Protein AF-A0A917UPJ9-F1 (afdb_monomer)

Radius of gyration: 17.16 Å; Cα contacts (8 Å, |Δi|>4): 40; chains: 1; bounding box: 44×28×40 Å

Sequence (82 aa):
MWAEARARALTPAQCASLLAKRPYDLRHAAVSTWLSSGVEPQEVAARAGHSVAVLFRVYAKCLNGGAATANARIERALKNGS

InterPro domains:
  IPR011010 DNA breaking-rejoining enzyme, catalytic core [SSF56349] (20-61)
  IPR013762 Integrase-like, catalytic domain superfamily [G3DSA:1.10.443.10] (1-77)

Organism: NCBI:txid1954

Foldseek 3Di:
DQLVVCVVPDDPVCSPDPNCVDVCNVVVVVLLVCLLVPNDLCVSCVVSVHDSVVCCVPPVVSNVVCPVVVVVVVVVVVVVVD

Solvent-accessible surface area (backbone atoms only — not comparable to full-atom values): 4864 Å² total; per-residue (Å²): 110,70,70,56,50,41,63,73,74,40,55,73,70,47,54,75,41,75,64,59,72,46,93,60,44,53,57,52,48,52,54,47,47,43,42,66,73,66,49,56,64,65,59,54,15,57,78,67,71,49,54,55,68,58,43,50,75,75,41,48,76,50,52,66,77,45,62,66,58,49,50,54,51,50,52,52,54,56,62,72,74,106

Structure (mmCIF, N/CA/C/O backbone):
data_AF-A0A917UPJ9-F1
#
_entry.id   AF-A0A917UPJ9-F1
#
loop_
_atom_site.group_PDB
_atom_site.id
_atom_site.type_symbol
_atom_site.label_atom_id
_atom_site.label_alt_id
_atom_site.label_comp_id
_atom_site.label_asym_id
_atom_site.label_entity_id
_atom_site.label_seq_id
_atom_site.pdbx_PDB_ins_code
_atom_site.Cartn_x
_atom_site.Cartn_y
_atom_site.Cartn_z
_atom_site.occupancy
_atom_site.B_iso_or_equiv
_atom_site.auth_seq_id
_atom_site.auth_comp_id
_atom_site.auth_asym_id
_atom_site.auth_atom_id
_atom_site.pdbx_PDB_model_num
ATOM 1 N N . MET A 1 1 ? 10.858 -11.492 -19.218 1.00 80.81 1 MET A N 1
ATOM 2 C CA . MET A 1 1 ? 9.511 -11.235 -18.654 1.00 80.81 1 MET A CA 1
ATOM 3 C C . MET A 1 1 ? 9.429 -9.989 -17.760 1.00 80.81 1 MET A C 1
ATOM 5 O O . MET A 1 1 ? 8.939 -8.983 -18.247 1.00 80.81 1 MET A O 1
ATOM 9 N N . TRP A 1 2 ? 9.892 -9.967 -16.494 1.00 87.31 2 TRP A N 1
ATOM 10 C CA . TRP A 1 2 ? 9.687 -8.775 -15.629 1.00 87.31 2 TRP A CA 1
ATOM 11 C C . TRP A 1 2 ? 10.525 -7.545 -16.019 1.00 87.31 2 TRP A C 1
ATOM 13 O O . TRP A 1 2 ? 10.002 -6.437 -16.084 1.00 87.31 2 TRP A O 1
ATOM 23 N N . ALA A 1 3 ? 11.815 -7.729 -16.318 1.00 85.44 3 ALA A N 1
ATOM 24 C CA . ALA A 1 3 ? 12.687 -6.631 -16.746 1.00 85.44 3 ALA A CA 1
ATOM 25 C C . ALA A 1 3 ? 12.176 -5.945 -18.027 1.00 85.44 3 ALA A C 1
ATOM 27 O O . ALA A 1 3 ? 12.169 -4.722 -18.115 1.00 85.44 3 ALA A O 1
ATOM 28 N N . GLU A 1 4 ? 11.667 -6.725 -18.981 1.00 90.00 4 GLU A N 1
AT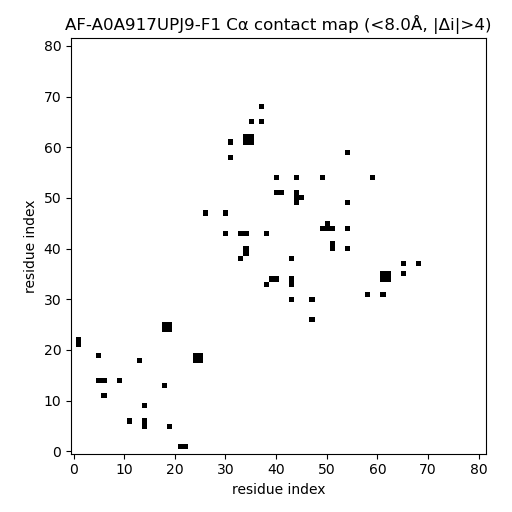OM 29 C CA . GLU A 1 4 ? 11.060 -6.204 -20.211 1.00 90.00 4 GLU A CA 1
ATOM 30 C C . GLU A 1 4 ? 9.753 -5.458 -19.937 1.00 90.00 4 GLU A C 1
ATOM 32 O O . GLU A 1 4 ? 9.517 -4.404 -20.521 1.00 90.00 4 GLU A O 1
ATOM 37 N N . ALA A 1 5 ? 8.915 -5.962 -19.024 1.00 88.19 5 ALA A N 1
ATOM 38 C CA . ALA A 1 5 ? 7.699 -5.264 -18.616 1.00 88.19 5 ALA A CA 1
ATOM 39 C C . ALA A 1 5 ? 8.018 -3.889 -17.999 1.00 88.19 5 ALA A C 1
ATOM 41 O O . ALA A 1 5 ? 7.374 -2.903 -18.351 1.00 88.19 5 ALA A O 1
ATOM 42 N N . ARG A 1 6 ? 9.057 -3.793 -17.152 1.00 90.25 6 ARG A N 1
ATOM 43 C CA . ARG A 1 6 ? 9.535 -2.505 -16.610 1.00 90.25 6 ARG A CA 1
ATOM 44 C C . ARG A 1 6 ? 10.036 -1.575 -17.711 1.00 90.25 6 ARG A C 1
ATOM 46 O O . ARG A 1 6 ? 9.653 -0.412 -17.722 1.00 90.25 6 ARG A O 1
ATOM 53 N N . ALA A 1 7 ? 10.842 -2.088 -18.641 1.00 91.19 7 ALA A N 1
ATOM 54 C CA . ALA A 1 7 ? 11.377 -1.299 -19.750 1.00 91.19 7 ALA A CA 1
ATOM 55 C C . ALA A 1 7 ? 10.279 -0.734 -20.666 1.00 91.19 7 ALA A C 1
ATOM 57 O O . ALA A 1 7 ? 10.460 0.334 -21.240 1.00 91.19 7 ALA A O 1
ATOM 58 N N . ARG A 1 8 ? 9.138 -1.426 -20.785 1.00 93.44 8 ARG A N 1
ATOM 59 C CA . ARG A 1 8 ? 7.981 -0.959 -21.563 1.00 93.44 8 ARG A CA 1
ATOM 60 C C . ARG A 1 8 ? 7.086 0.031 -20.813 1.00 93.44 8 ARG A C 1
ATOM 62 O O . ARG A 1 8 ? 6.474 0.874 -21.455 1.00 93.44 8 ARG A O 1
ATOM 69 N N . ALA A 1 9 ? 6.966 -0.095 -19.491 1.00 90.06 9 ALA A N 1
ATOM 70 C CA . ALA A 1 9 ? 6.003 0.672 -18.693 1.00 90.06 9 ALA A CA 1
ATOM 71 C C . ALA A 1 9 ? 6.588 1.916 -17.999 1.00 90.06 9 ALA A C 1
ATOM 73 O O . ALA A 1 9 ? 5.827 2.785 -17.580 1.00 90.06 9 ALA A O 1
ATOM 74 N N . LEU A 1 10 ? 7.911 1.996 -17.831 1.00 90.25 10 LEU A N 1
ATOM 75 C CA . LEU A 1 10 ? 8.589 3.052 -17.073 1.00 90.25 10 LEU A CA 1
ATOM 76 C C . LEU A 1 10 ? 9.497 3.900 -17.967 1.00 90.25 10 LEU A C 1
ATOM 78 O O . LEU A 1 10 ? 10.059 3.410 -18.945 1.00 90.25 10 LEU A O 1
ATOM 82 N N . THR A 1 11 ? 9.713 5.161 -17.586 1.00 94.50 11 THR A N 1
ATOM 83 C CA . THR A 1 11 ? 10.743 5.995 -18.228 1.00 94.50 11 THR A CA 1
ATOM 84 C C . THR A 1 11 ? 12.148 5.441 -17.946 1.00 94.50 11 THR A C 1
ATOM 86 O O . THR A 1 11 ? 12.339 4.753 -16.939 1.00 94.50 11 THR A O 1
ATOM 89 N N . PRO A 1 12 ? 13.176 5.767 -18.757 1.00 92.69 12 PRO A N 1
ATOM 90 C CA . PRO A 1 12 ? 14.542 5.293 -18.514 1.00 92.69 12 PRO A CA 1
ATOM 91 C C . PRO A 1 12 ? 15.057 5.607 -17.099 1.00 92.69 12 PRO A C 1
ATOM 93 O O . PRO A 1 12 ? 15.637 4.743 -16.443 1.00 92.69 12 PRO A O 1
ATOM 96 N N . ALA A 1 1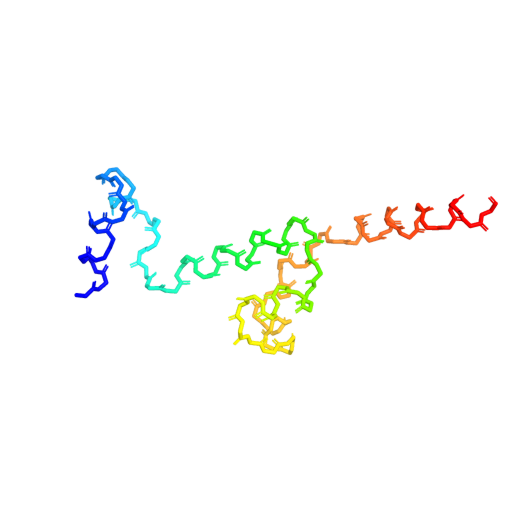3 ? 14.761 6.806 -16.584 1.00 92.88 13 ALA A N 1
ATOM 97 C CA . ALA A 1 13 ? 15.121 7.213 -15.226 1.00 92.88 13 ALA A CA 1
ATOM 98 C C . ALA A 1 13 ? 14.393 6.386 -14.148 1.00 92.88 13 ALA A C 1
ATOM 100 O O . ALA A 1 13 ? 15.004 5.941 -13.177 1.00 92.88 13 ALA A O 1
ATOM 101 N N . GLN A 1 14 ? 13.096 6.118 -14.332 1.00 90.56 14 GLN A N 1
ATOM 102 C CA . GLN A 1 14 ? 12.323 5.256 -13.432 1.00 90.56 14 GLN A CA 1
ATOM 103 C C . GLN A 1 14 ? 12.816 3.804 -13.471 1.00 90.56 14 GLN A C 1
ATOM 105 O O . GLN A 1 14 ? 12.887 3.153 -12.428 1.00 90.56 14 GLN A O 1
ATOM 110 N N . CYS A 1 15 ? 13.205 3.309 -14.645 1.00 88.94 15 CYS A N 1
ATOM 111 C CA . CYS A 1 15 ? 13.738 1.962 -14.832 1.00 88.94 15 CYS A CA 1
ATOM 112 C C . CYS A 1 15 ? 15.105 1.775 -14.151 1.00 88.94 15 CYS A C 1
ATOM 114 O O . CYS A 1 15 ? 15.354 0.727 -13.551 1.00 88.94 15 CYS A O 1
ATOM 116 N N . ALA A 1 16 ? 15.954 2.810 -14.182 1.00 90.75 16 ALA A N 1
ATOM 117 C CA . ALA A 1 16 ? 17.230 2.851 -13.464 1.00 90.75 16 ALA A CA 1
ATOM 118 C C . ALA A 1 16 ? 17.065 2.938 -11.932 1.00 90.75 16 ALA A C 1
ATOM 120 O O . ALA A 1 16 ? 17.973 2.576 -11.185 1.00 90.75 16 ALA A O 1
ATOM 121 N N . SER A 1 17 ? 15.905 3.391 -11.450 1.00 89.62 17 SER A N 1
ATOM 122 C CA . SER A 1 17 ? 15.601 3.481 -10.020 1.00 89.62 17 SER A CA 1
ATOM 123 C C . SER A 1 17 ? 15.185 2.133 -9.401 1.00 89.62 17 SER A C 1
ATOM 125 O O . SER A 1 17 ? 14.999 1.115 -10.077 1.00 89.62 17 SER A O 1
ATOM 127 N N . LEU A 1 18 ? 14.972 2.136 -8.080 1.00 85.44 18 LEU A N 1
ATOM 128 C CA . LEU A 1 18 ? 14.422 0.990 -7.344 1.00 85.44 18 LEU A CA 1
ATOM 129 C C . LEU A 1 18 ? 12.914 0.773 -7.577 1.00 85.44 18 LEU A C 1
ATOM 131 O O . LEU A 1 18 ? 12.371 -0.231 -7.113 1.00 85.44 18 LEU A O 1
ATOM 135 N N . LEU A 1 19 ? 12.235 1.672 -8.297 1.00 84.50 19 LEU A N 1
ATOM 136 C CA . LEU A 1 19 ? 10.804 1.567 -8.576 1.00 84.50 19 LEU A CA 1
ATOM 137 C C . LEU A 1 19 ? 10.483 0.271 -9.325 1.00 84.50 19 LEU A C 1
ATOM 139 O O . LEU A 1 19 ? 11.008 0.025 -10.412 1.00 84.50 19 LEU A O 1
ATOM 143 N N . ALA A 1 20 ? 9.581 -0.538 -8.765 1.00 85.56 20 ALA A N 1
ATOM 144 C CA . ALA A 1 20 ? 9.159 -1.807 -9.354 1.00 85.56 20 ALA A CA 1
ATOM 145 C C . ALA A 1 20 ? 10.319 -2.802 -9.579 1.00 85.56 20 ALA A C 1
ATOM 147 O O . ALA A 1 20 ? 10.247 -3.637 -10.480 1.00 85.56 20 ALA A O 1
ATOM 148 N N . LYS A 1 21 ? 11.415 -2.723 -8.805 1.00 86.62 21 LYS A N 1
ATOM 149 C CA . LYS A 1 21 ? 12.597 -3.585 -8.998 1.00 86.62 21 LYS A CA 1
ATOM 150 C C . LYS A 1 21 ? 12.238 -5.069 -8.981 1.00 86.62 21 LYS A C 1
ATOM 152 O O . LYS A 1 21 ? 12.779 -5.839 -9.776 1.00 86.62 21 LYS A O 1
ATOM 157 N N . ARG A 1 22 ? 11.294 -5.458 -8.130 1.00 88.19 22 ARG A N 1
ATOM 158 C CA . ARG A 1 22 ? 10.721 -6.802 -8.052 1.00 88.19 22 ARG A CA 1
ATOM 159 C C . ARG A 1 22 ? 9.264 -6.784 -8.531 1.00 88.19 22 ARG A C 1
ATOM 161 O O . ARG A 1 22 ? 8.572 -5.791 -8.305 1.00 88.19 22 ARG A O 1
ATOM 168 N N . PRO A 1 23 ? 8.765 -7.894 -9.110 1.00 81.62 23 PRO A N 1
ATOM 169 C CA . PRO A 1 23 ? 7.380 -8.019 -9.582 1.00 81.62 23 PRO A CA 1
ATOM 170 C C . PRO A 1 23 ? 6.314 -7.562 -8.579 1.00 81.62 23 PRO A C 1
ATOM 172 O O . PRO A 1 23 ? 5.303 -6.978 -8.958 1.00 81.62 23 PRO A O 1
ATOM 175 N N . TYR A 1 24 ? 6.554 -7.791 -7.287 1.00 84.19 24 TYR A N 1
ATOM 176 C CA . TYR A 1 24 ? 5.595 -7.510 -6.219 1.00 84.19 24 TYR A CA 1
ATOM 177 C C . TYR A 1 24 ? 5.717 -6.115 -5.591 1.00 84.19 24 TYR A C 1
ATOM 179 O O . TYR A 1 24 ? 4.864 -5.746 -4.784 1.00 84.19 24 TYR A O 1
ATOM 187 N N . ASP A 1 25 ? 6.718 -5.314 -5.965 1.00 84.88 25 ASP A N 1
ATOM 188 C CA . ASP A 1 25 ? 6.953 -4.012 -5.326 1.00 84.88 25 ASP A CA 1
ATOM 189 C C . ASP A 1 25 ? 5.808 -3.027 -5.602 1.00 84.88 25 ASP A C 1
ATOM 191 O O . ASP A 1 25 ? 5.384 -2.310 -4.700 1.00 84.88 25 ASP A O 1
ATOM 195 N N . LEU A 1 26 ? 5.244 -3.031 -6.818 1.00 85.00 26 LEU A N 1
ATOM 196 C CA . LEU A 1 26 ? 4.105 -2.167 -7.163 1.00 85.00 26 LEU A CA 1
ATOM 197 C C . LEU A 1 26 ? 2.847 -2.529 -6.373 1.00 85.00 26 LEU A C 1
ATOM 199 O O . LEU A 1 26 ? 2.113 -1.648 -5.932 1.00 85.00 26 LEU A O 1
ATOM 203 N N . ARG A 1 27 ? 2.619 -3.825 -6.151 1.00 87.75 27 ARG A N 1
ATOM 204 C CA . ARG A 1 27 ? 1.505 -4.306 -5.333 1.00 87.75 27 ARG A CA 1
ATOM 205 C C . ARG A 1 27 ? 1.671 -3.878 -3.878 1.00 87.75 27 ARG A C 1
ATOM 207 O O . ARG A 1 27 ? 0.714 -3.396 -3.282 1.00 87.75 27 ARG A O 1
ATOM 214 N N . HIS A 1 28 ? 2.875 -4.020 -3.324 1.00 88.56 28 HIS A N 1
ATOM 215 C CA . HIS A 1 28 ? 3.173 -3.544 -1.974 1.00 88.56 28 HIS A CA 1
ATOM 216 C C . HIS A 1 28 ? 2.998 -2.030 -1.848 1.00 88.56 28 HIS A C 1
ATOM 218 O O . HIS A 1 28 ? 2.372 -1.579 -0.889 1.00 88.56 28 HIS A O 1
ATOM 224 N N . ALA A 1 29 ? 3.489 -1.264 -2.827 1.00 88.75 29 ALA A N 1
ATOM 225 C CA . ALA A 1 29 ? 3.316 0.182 -2.870 1.00 88.75 29 ALA A CA 1
ATOM 226 C C . ALA A 1 29 ? 1.827 0.551 -2.868 1.00 88.75 29 ALA A C 1
ATOM 228 O O . ALA A 1 29 ? 1.391 1.236 -1.949 1.00 88.75 29 ALA A O 1
ATOM 229 N N . ALA A 1 30 ? 1.033 0.002 -3.794 1.00 91.12 30 ALA A N 1
ATOM 230 C CA . ALA A 1 30 ? -0.400 0.278 -3.894 1.00 91.12 30 ALA A CA 1
ATOM 231 C C . ALA A 1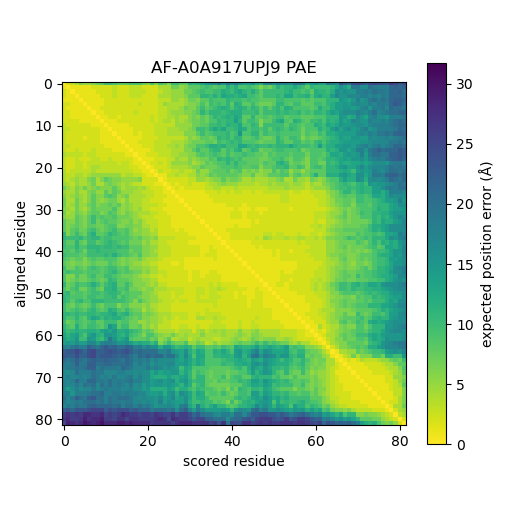 30 ? -1.155 -0.011 -2.585 1.00 91.12 30 ALA A C 1
ATOM 233 O O . ALA A 1 30 ? -1.869 0.858 -2.086 1.00 91.12 30 ALA A O 1
ATOM 234 N N . VAL A 1 31 ? -0.946 -1.190 -1.987 1.00 92.06 31 VAL A N 1
ATOM 235 C CA . VAL A 1 31 ? -1.612 -1.560 -0.727 1.00 92.06 31 VAL A CA 1
ATOM 236 C C . VAL A 1 31 ? -1.202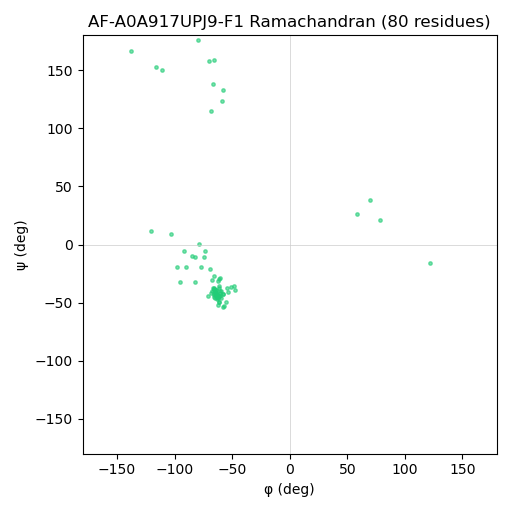 -0.627 0.411 1.00 92.06 31 VAL A C 1
ATOM 238 O O . VAL A 1 31 ? -2.063 -0.137 1.139 1.00 92.06 31 VAL A O 1
ATOM 241 N N . SER A 1 32 ? 0.094 -0.331 0.551 1.00 88.25 32 SER A N 1
ATOM 242 C CA . SER A 1 32 ? 0.569 0.581 1.597 1.00 88.25 32 SER A CA 1
ATOM 243 C C . SER A 1 32 ? 0.036 2.006 1.416 1.00 88.25 32 SER A C 1
ATOM 245 O O . SER A 1 32 ? -0.376 2.624 2.397 1.00 88.25 32 SER A O 1
ATOM 247 N N . THR A 1 33 ? -0.042 2.493 0.173 1.00 88.69 33 THR A N 1
ATOM 248 C CA . THR A 1 33 ? -0.604 3.803 -0.153 1.00 88.69 33 THR A CA 1
ATOM 249 C C . THR A 1 33 ? -2.076 3.865 0.230 1.00 88.69 33 THR A C 1
ATOM 251 O O . THR A 1 33 ? -2.443 4.747 1.000 1.00 88.69 33 THR A O 1
ATOM 254 N N . TRP A 1 34 ? -2.907 2.914 -0.208 1.00 90.69 34 TRP A N 1
ATOM 255 C CA . TRP A 1 34 ? -4.339 2.916 0.116 1.00 90.69 34 TRP A CA 1
ATOM 256 C C . TRP A 1 34 ? -4.603 2.895 1.625 1.00 90.69 34 TRP A C 1
ATOM 258 O O . TRP A 1 34 ? -5.433 3.666 2.106 1.00 90.69 34 TRP A O 1
ATOM 268 N N . LEU A 1 35 ? -3.856 2.080 2.379 1.00 87.94 35 LEU A N 1
ATOM 269 C CA . LEU A 1 35 ? -3.958 2.049 3.841 1.00 87.94 35 LEU A CA 1
ATOM 270 C C . LEU A 1 35 ? -3.561 3.387 4.467 1.00 87.94 35 LEU A C 1
ATOM 272 O O . LEU A 1 35 ? -4.299 3.918 5.294 1.00 87.94 35 LEU A O 1
ATOM 276 N N . SER A 1 36 ? -2.434 3.964 4.042 1.00 84.12 36 SER A N 1
ATOM 277 C CA . SER A 1 36 ? -1.970 5.258 4.560 1.00 84.12 36 SER A CA 1
ATOM 278 C C . SER A 1 36 ? -2.907 6.420 4.203 1.00 84.12 36 SER A C 1
ATOM 280 O O . SER A 1 36 ? -3.009 7.383 4.957 1.00 84.12 36 SER A O 1
ATOM 282 N N . SER A 1 37 ? -3.647 6.311 3.095 1.00 85.00 37 SER A N 1
ATOM 283 C CA . SER A 1 37 ? -4.697 7.255 2.696 1.00 85.00 37 SER A CA 1
ATOM 284 C C . SER A 1 37 ? -6.023 7.050 3.443 1.00 85.00 37 SER A C 1
ATOM 286 O O . SER A 1 37 ? -6.980 7.781 3.192 1.00 85.00 37 SER A O 1
ATOM 288 N N . GLY A 1 38 ? -6.107 6.074 4.354 1.00 83.94 38 GLY A N 1
ATOM 289 C CA . GLY A 1 38 ? -7.293 5.819 5.171 1.00 83.94 38 GLY A CA 1
ATOM 290 C C . GLY A 1 38 ? -8.41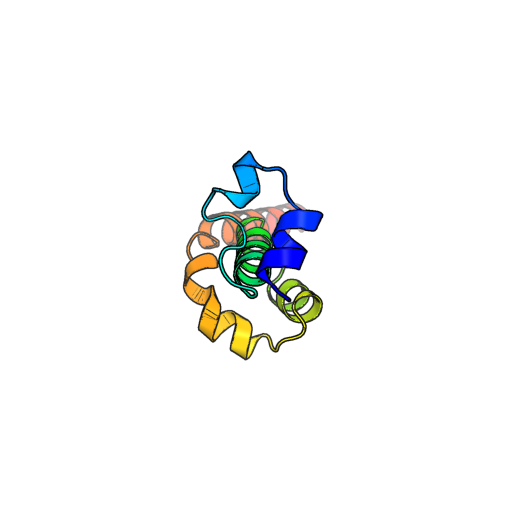4 5.066 4.453 1.00 83.94 38 GLY A C 1
ATOM 291 O O . GLY A 1 38 ? -9.567 5.164 4.881 1.00 83.94 38 GLY A O 1
ATOM 292 N N . VAL A 1 39 ? -8.111 4.343 3.369 1.00 87.88 39 VAL A N 1
ATOM 293 C CA . VAL A 1 39 ? -9.067 3.413 2.749 1.00 87.88 39 VAL A CA 1
ATOM 294 C C . VAL A 1 39 ? -9.329 2.257 3.714 1.00 87.88 39 VAL A C 1
ATOM 296 O O . VAL A 1 39 ? -8.401 1.741 4.338 1.00 87.88 39 VAL A O 1
ATOM 299 N N . GLU A 1 40 ? -10.591 1.841 3.822 1.00 89.56 40 GLU A N 1
ATOM 300 C CA . GLU A 1 40 ? -10.997 0.771 4.733 1.00 89.56 40 GLU A CA 1
ATOM 301 C C . GLU A 1 40 ? -10.240 -0.543 4.443 1.00 89.56 40 GLU A C 1
ATOM 303 O O . GLU A 1 40 ? -10.170 -0.966 3.281 1.00 89.56 40 GLU A O 1
ATOM 308 N N . PRO A 1 41 ? -9.693 -1.226 5.468 1.00 89.69 41 PRO A N 1
ATOM 309 C CA . PRO A 1 41 ? -8.933 -2.469 5.309 1.00 89.69 41 PRO A CA 1
ATOM 310 C C . PRO A 1 41 ? -9.640 -3.543 4.468 1.00 89.69 41 PRO A C 1
ATOM 312 O O . PRO A 1 41 ? -9.000 -4.249 3.689 1.00 89.69 41 PRO A O 1
ATOM 315 N N . GLN A 1 42 ? -10.962 -3.655 4.592 1.00 93.06 42 GLN A N 1
ATOM 316 C CA . GLN A 1 42 ? -11.799 -4.596 3.849 1.00 93.06 42 GLN A CA 1
ATOM 317 C C . GLN A 1 42 ? -11.759 -4.313 2.340 1.00 93.06 42 GLN A C 1
ATOM 319 O O . GLN A 1 42 ? -11.556 -5.231 1.546 1.00 93.06 42 GLN A O 1
ATOM 324 N N . GLU A 1 43 ? -11.877 -3.042 1.954 1.00 94.12 43 GLU A N 1
ATOM 325 C CA . GLU A 1 43 ? -11.827 -2.596 0.558 1.00 94.12 43 GLU A CA 1
ATOM 326 C C . GLU A 1 43 ? -10.419 -2.770 -0.025 1.00 94.12 43 GLU A C 1
ATOM 328 O O . GLU A 1 43 ? -10.249 -3.255 -1.144 1.00 94.12 43 GLU A O 1
ATOM 333 N N . VAL A 1 44 ? -9.382 -2.446 0.754 1.00 93.62 44 VAL A N 1
ATOM 334 C CA . VAL A 1 44 ? -7.983 -2.674 0.358 1.00 93.62 44 VAL A CA 1
ATOM 335 C C . VAL A 1 44 ? -7.717 -4.159 0.109 1.00 93.62 44 VAL A C 1
ATOM 337 O O . VAL A 1 44 ? -7.109 -4.513 -0.902 1.00 93.62 44 VAL A O 1
ATOM 340 N N . ALA A 1 45 ? -8.178 -5.033 1.006 1.00 93.56 45 ALA A N 1
ATOM 341 C CA . ALA A 1 45 ? -8.018 -6.478 0.882 1.00 93.56 45 ALA A CA 1
ATOM 342 C C . ALA A 1 45 ? -8.746 -7.028 -0.358 1.00 93.56 45 ALA A C 1
ATOM 344 O O . ALA A 1 45 ? -8.158 -7.809 -1.112 1.00 93.56 45 ALA A O 1
ATOM 345 N N . ALA A 1 46 ? -9.969 -6.556 -0.623 1.00 95.44 46 ALA A N 1
ATOM 346 C CA . ALA A 1 46 ? -10.735 -6.910 -1.816 1.00 95.44 46 ALA A CA 1
ATOM 347 C C . ALA A 1 46 ? -10.026 -6.473 -3.109 1.00 95.44 46 ALA A C 1
ATOM 349 O O . ALA A 1 46 ? -9.797 -7.304 -3.987 1.00 95.44 46 ALA A O 1
ATOM 350 N N . ARG A 1 47 ? -9.581 -5.210 -3.199 1.00 93.19 47 ARG A N 1
ATOM 351 C CA . ARG A 1 47 ? -8.822 -4.686 -4.356 1.00 93.19 47 ARG A CA 1
ATOM 352 C C . ARG A 1 47 ? -7.502 -5.407 -4.568 1.00 93.19 47 ARG A C 1
ATOM 354 O O . ARG A 1 47 ? -7.062 -5.599 -5.699 1.00 93.19 47 ARG A O 1
ATOM 361 N N . ALA A 1 48 ? -6.853 -5.800 -3.480 1.00 91.50 48 ALA A N 1
ATOM 362 C CA . ALA A 1 48 ? -5.644 -6.589 -3.553 1.00 91.50 48 ALA A CA 1
ATOM 363 C C . ALA A 1 48 ? -5.941 -8.064 -3.872 1.00 91.50 48 ALA A C 1
ATOM 365 O O . ALA A 1 48 ? -5.049 -8.760 -4.339 1.00 91.50 48 ALA A O 1
ATOM 366 N N . GLY A 1 49 ? -7.152 -8.581 -3.681 1.00 93.62 49 GLY A N 1
ATOM 367 C CA . GLY A 1 49 ? -7.454 -9.996 -3.906 1.00 93.62 49 GLY A CA 1
ATOM 368 C C . GLY A 1 49 ? -6.798 -10.911 -2.866 1.00 93.62 49 GLY A C 1
ATOM 369 O O . GLY A 1 49 ? -6.273 -11.969 -3.205 1.00 93.62 49 GLY A O 1
ATOM 370 N N . HIS A 1 50 ? -6.760 -10.486 -1.602 1.00 92.81 50 HIS A N 1
ATOM 371 C CA . HIS A 1 50 ? -6.366 -11.339 -0.478 1.00 92.81 50 HIS A CA 1
ATOM 372 C C . HIS A 1 50 ? -7.286 -11.114 0.724 1.00 92.81 50 HIS A C 1
ATOM 374 O O . HIS A 1 50 ? -8.029 -10.141 0.777 1.00 92.81 50 HIS A O 1
ATOM 380 N N . SER A 1 51 ? -7.241 -12.003 1.717 1.00 94.75 51 SER A N 1
ATOM 381 C CA . SER A 1 51 ? -8.077 -11.853 2.910 1.00 94.75 51 SER A CA 1
ATOM 382 C C . SER A 1 51 ? -7.625 -10.682 3.791 1.00 94.75 51 SER A C 1
ATOM 384 O O . SER A 1 51 ? -6.461 -10.262 3.768 1.00 94.75 51 SER A O 1
ATOM 386 N N . VAL A 1 52 ? -8.543 -10.183 4.623 1.00 91.38 52 VAL A N 1
ATOM 387 C CA . VAL A 1 52 ? -8.246 -9.175 5.656 1.00 91.38 52 VAL A CA 1
ATOM 388 C C . VAL A 1 52 ? -7.246 -9.718 6.688 1.00 91.38 52 VAL A C 1
ATOM 390 O O . VAL A 1 52 ? -6.390 -8.985 7.170 1.00 91.38 52 VAL A O 1
ATOM 393 N N . ALA A 1 53 ? -7.268 -11.026 6.962 1.00 93.12 53 ALA A N 1
ATOM 394 C CA . ALA A 1 53 ? -6.274 -11.668 7.822 1.00 93.12 53 ALA A CA 1
ATOM 395 C C . ALA A 1 53 ? -4.849 -11.562 7.244 1.00 93.12 53 ALA A C 1
ATOM 397 O O . ALA A 1 53 ? -3.907 -11.231 7.966 1.00 93.12 53 ALA A O 1
ATOM 398 N N . VAL A 1 54 ? -4.684 -11.782 5.932 1.00 91.81 54 VAL A N 1
ATOM 399 C CA . VAL A 1 54 ? -3.395 -11.577 5.247 1.00 91.81 54 VAL A CA 1
ATOM 400 C C . VAL A 1 54 ? -2.997 -10.103 5.278 1.00 91.81 54 VAL A C 1
ATOM 402 O O . VAL A 1 54 ? -1.833 -9.797 5.536 1.00 91.81 54 VAL A O 1
ATOM 405 N N . LEU A 1 55 ? -3.955 -9.195 5.070 1.00 90.94 55 LEU A N 1
ATOM 406 C CA . LEU A 1 55 ? -3.707 -7.758 5.147 1.00 90.94 55 LEU A CA 1
ATOM 407 C C . LEU A 1 55 ? -3.133 -7.370 6.518 1.00 90.94 55 LEU A C 1
ATOM 409 O O . LEU A 1 55 ? -2.061 -6.772 6.566 1.00 90.94 55 LEU A O 1
ATOM 413 N N . PHE A 1 56 ? -3.787 -7.743 7.622 1.00 88.44 56 PHE A N 1
ATOM 414 C CA . PHE A 1 56 ? -3.299 -7.409 8.963 1.00 88.44 56 PHE A CA 1
ATOM 415 C C . PHE A 1 56 ? -1.955 -8.069 9.271 1.00 88.44 56 PHE A C 1
ATOM 417 O O . PHE A 1 56 ? -1.068 -7.411 9.809 1.00 88.44 56 PHE A O 1
ATOM 424 N N . ARG A 1 57 ? -1.742 -9.322 8.855 1.00 89.88 57 ARG A N 1
ATOM 425 C CA . ARG A 1 57 ? -0.454 -10.006 9.044 1.00 89.88 57 ARG A CA 1
ATOM 426 C C . ARG A 1 57 ? 0.710 -9.287 8.350 1.00 89.88 57 ARG A C 1
ATOM 428 O O . ARG A 1 57 ? 1.807 -9.247 8.896 1.00 89.88 57 ARG A O 1
ATOM 435 N N . VAL A 1 58 ? 0.494 -8.769 7.141 1.00 87.62 58 VAL A N 1
ATOM 436 C CA . VAL A 1 58 ? 1.568 -8.217 6.292 1.00 87.62 58 VAL A CA 1
ATOM 437 C C . VAL A 1 58 ? 1.715 -6.699 6.447 1.00 87.62 58 VAL A C 1
ATOM 439 O O . VAL A 1 58 ? 2.828 -6.175 6.362 1.00 87.62 58 VAL A O 1
ATOM 442 N N . TYR A 1 59 ? 0.616 -5.986 6.701 1.00 84.31 59 TYR A N 1
ATOM 443 C CA . TYR A 1 59 ? 0.547 -4.524 6.641 1.00 84.31 59 TYR A CA 1
ATOM 444 C C . TYR A 1 59 ? 0.152 -3.849 7.958 1.00 84.31 59 TYR A C 1
ATOM 446 O O . TYR A 1 59 ? -0.071 -2.641 7.950 1.00 84.31 59 TYR A O 1
ATOM 454 N N . ALA A 1 60 ? 0.130 -4.555 9.097 1.00 80.81 60 ALA A N 1
ATOM 455 C CA . ALA A 1 60 ? -0.139 -3.943 10.409 1.00 80.81 60 ALA A CA 1
ATOM 456 C C . ALA A 1 60 ? 0.679 -2.664 10.662 1.00 80.81 60 ALA A C 1
ATOM 458 O O . ALA A 1 60 ? 0.152 -1.666 11.145 1.00 80.81 60 ALA A O 1
ATOM 459 N N . LYS A 1 61 ? 1.950 -2.641 10.244 1.00 75.25 61 LYS A N 1
ATOM 460 C CA . LYS A 1 61 ? 2.817 -1.459 10.372 1.00 75.25 61 LYS A CA 1
ATOM 461 C C . LYS A 1 61 ? 2.308 -0.217 9.628 1.00 75.25 61 LYS A C 1
ATOM 463 O O . LYS A 1 61 ? 2.610 0.889 10.046 1.00 75.25 61 LYS A O 1
ATOM 468 N N . CYS A 1 62 ? 1.561 -0.392 8.537 1.00 73.62 62 CYS A N 1
ATOM 469 C CA . CYS A 1 62 ? 0.982 0.699 7.749 1.00 73.62 62 CYS A CA 1
ATOM 470 C C . CYS A 1 62 ? -0.331 1.221 8.350 1.00 73.62 62 CYS A C 1
ATOM 472 O O . CYS A 1 62 ? -0.827 2.252 7.912 1.00 73.62 62 CYS A O 1
ATOM 474 N N . LEU A 1 63 ? -0.890 0.512 9.334 1.00 68.50 63 LEU A N 1
ATOM 475 C CA . LEU A 1 63 ? -2.060 0.938 10.104 1.00 68.50 63 LEU A CA 1
ATOM 476 C C . LEU A 1 63 ? -1.663 1.733 11.358 1.00 68.50 63 LEU A C 1
ATOM 478 O O . LEU A 1 63 ? -2.471 2.490 11.899 1.00 68.50 63 LEU A O 1
ATOM 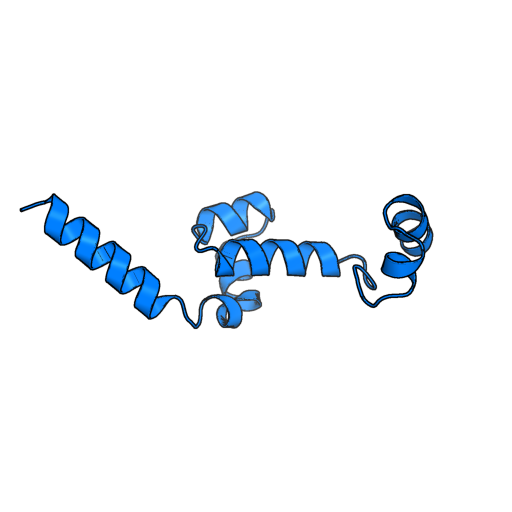482 N N . ASN A 1 64 ? -0.411 1.596 11.808 1.00 63.38 64 ASN A N 1
ATOM 483 C CA . ASN A 1 64 ? 0.134 2.385 12.908 1.00 63.38 64 ASN A CA 1
ATOM 484 C C . ASN A 1 64 ? 0.273 3.850 12.466 1.00 63.38 64 ASN A C 1
ATOM 486 O O . ASN A 1 64 ? 1.024 4.166 11.548 1.00 63.38 64 ASN A O 1
ATOM 490 N N . GLY A 1 65 ? -0.493 4.730 13.113 1.00 60.53 65 GLY A N 1
ATOM 491 C CA . GLY A 1 65 ? -0.705 6.127 12.709 1.00 60.53 65 GLY A CA 1
ATOM 492 C C . GLY A 1 65 ? -2.181 6.465 12.469 1.00 60.53 65 GLY A C 1
ATOM 493 O O . GLY A 1 65 ? -2.561 7.631 12.505 1.00 60.53 65 GLY A O 1
ATOM 494 N N . GLY A 1 66 ? -3.039 5.449 12.319 1.00 61.81 66 GLY A N 1
ATOM 495 C CA . GLY A 1 66 ? -4.477 5.620 12.113 1.00 61.81 66 GLY A CA 1
ATOM 496 C C . GLY A 1 66 ? -5.272 6.032 13.354 1.00 61.81 66 GLY A C 1
ATOM 497 O O . GLY A 1 66 ? -6.424 6.410 13.203 1.00 61.81 66 GLY A O 1
ATOM 498 N N . ALA A 1 67 ? -4.696 5.995 14.563 1.00 66.75 67 ALA A N 1
ATOM 499 C CA . ALA A 1 67 ? -5.429 6.286 15.802 1.00 66.75 67 ALA A CA 1
ATOM 500 C C . ALA A 1 67 ? -5.974 7.723 15.844 1.00 66.75 67 ALA A C 1
ATOM 502 O O . ALA A 1 67 ? -7.144 7.927 16.145 1.00 66.75 67 ALA A O 1
ATOM 503 N N . ALA A 1 68 ? -5.162 8.717 15.469 1.00 68.38 68 ALA A N 1
ATOM 504 C CA . ALA A 1 68 ? -5.605 10.111 15.416 1.00 68.38 68 ALA A CA 1
ATOM 505 C C . ALA A 1 68 ? -6.705 10.319 14.358 1.00 68.38 68 ALA A C 1
ATOM 507 O O . ALA A 1 68 ? -7.721 10.954 14.628 1.00 68.38 68 ALA A O 1
ATOM 508 N N . THR A 1 69 ? -6.545 9.720 13.175 1.00 69.88 69 THR A N 1
ATOM 509 C CA . THR A 1 69 ? -7.542 9.768 12.095 1.00 69.88 69 THR A CA 1
ATOM 510 C C . THR A 1 69 ? -8.836 9.043 12.474 1.00 69.88 69 THR A C 1
ATOM 512 O O . THR A 1 69 ? -9.926 9.524 12.167 1.00 69.88 69 THR A O 1
ATOM 515 N N . ALA A 1 70 ? -8.736 7.904 13.160 1.00 71.31 70 ALA A N 1
ATOM 516 C CA . ALA A 1 70 ? -9.874 7.147 13.669 1.00 71.31 70 ALA A CA 1
ATOM 517 C C . ALA A 1 70 ? -10.629 7.952 14.732 1.00 71.31 70 ALA A C 1
ATOM 519 O O . ALA A 1 70 ? -11.845 8.094 14.628 1.00 71.31 70 ALA A O 1
ATOM 520 N N . ASN A 1 71 ? -9.913 8.564 15.679 1.00 77.69 71 ASN A N 1
ATOM 521 C CA . ASN A 1 71 ? -10.506 9.431 16.695 1.00 77.69 71 ASN A CA 1
ATOM 522 C C . ASN A 1 71 ? -11.211 10.638 16.059 1.00 77.69 71 ASN A C 1
ATOM 524 O O . ASN A 1 71 ? -12.360 10.909 16.393 1.00 77.69 71 ASN A O 1
ATOM 528 N N . ALA A 1 72 ? -10.600 11.292 15.066 1.00 79.06 72 ALA A N 1
ATOM 529 C CA . ALA A 1 72 ? -11.232 12.397 14.341 1.00 79.06 72 ALA A CA 1
ATOM 530 C C . ALA A 1 72 ? -12.516 11.970 13.599 1.00 79.06 72 ALA A C 1
ATOM 532 O O . ALA A 1 72 ? -13.498 12.717 13.557 1.00 79.06 72 ALA A O 1
ATOM 533 N N . ARG A 1 73 ? -12.544 10.757 13.025 1.00 76.38 73 ARG A N 1
ATOM 534 C CA . ARG A 1 73 ? -13.760 10.187 12.413 1.00 76.38 73 ARG A CA 1
ATOM 535 C C . ARG A 1 73 ? -14.847 9.916 13.459 1.00 76.38 73 ARG A C 1
ATOM 537 O O . ARG A 1 73 ? -16.001 10.255 13.204 1.00 76.38 73 ARG A O 1
ATOM 544 N N . ILE A 1 74 ? -14.484 9.359 14.619 1.00 81.38 74 ILE A N 1
ATOM 545 C CA . ILE A 1 74 ? -15.405 9.111 15.742 1.00 81.38 74 ILE A CA 1
ATOM 546 C C . ILE A 1 74 ? -15.995 10.432 16.246 1.00 81.38 74 ILE A C 1
ATOM 548 O O . ILE A 1 74 ? -17.213 10.560 16.338 1.00 81.38 74 ILE A O 1
ATOM 552 N N . GLU A 1 75 ? -15.160 11.442 16.493 1.00 86.44 75 GLU A N 1
ATOM 553 C CA . GLU A 1 75 ? -15.612 12.765 16.936 1.00 86.44 75 GLU A CA 1
ATOM 554 C C . GLU A 1 75 ? -16.586 13.411 15.948 1.00 86.44 75 GLU A C 1
ATOM 556 O O . GLU A 1 75 ? -17.596 13.983 16.358 1.00 86.44 75 GLU A O 1
ATOM 561 N N . ARG A 1 76 ? -16.314 13.314 14.641 1.00 85.81 76 ARG A N 1
ATOM 562 C CA . ARG A 1 76 ? -17.215 13.843 13.610 1.00 85.81 76 ARG A CA 1
ATOM 563 C C . ARG A 1 76 ? -18.560 13.117 13.602 1.00 85.81 76 ARG A C 1
ATOM 565 O O . ARG A 1 76 ? -19.589 13.768 13.458 1.00 85.81 76 ARG A O 1
ATOM 572 N N . ALA A 1 77 ? -18.558 11.79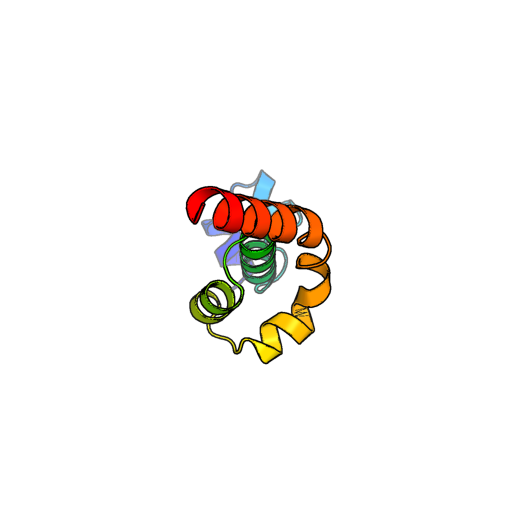4 13.755 1.00 84.06 77 ALA A N 1
ATOM 573 C CA . ALA A 1 77 ? -19.790 11.012 13.824 1.00 84.06 77 ALA A CA 1
ATOM 574 C C . ALA A 1 77 ? -20.628 11.381 15.059 1.00 84.06 77 ALA A C 1
ATOM 576 O O . ALA A 1 77 ? -21.834 11.576 14.933 1.00 84.06 77 ALA A O 1
ATOM 577 N N . LEU A 1 78 ? -19.988 11.555 16.220 1.00 89.31 78 LEU A N 1
ATOM 578 C CA . 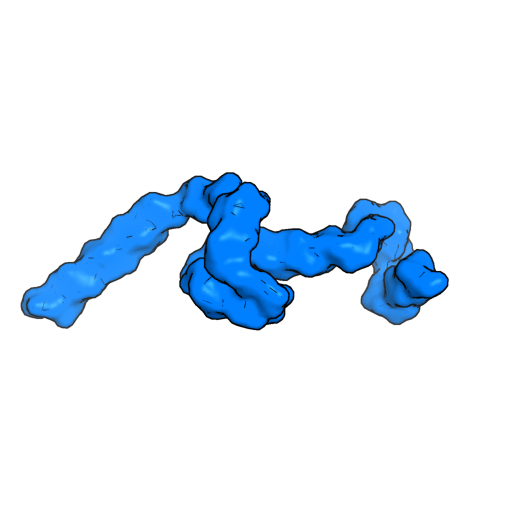LEU A 1 78 ? -20.659 11.968 17.457 1.00 89.31 78 LEU A CA 1
ATOM 579 C C . LEU A 1 78 ? -21.254 13.382 17.351 1.00 89.31 78 LEU A C 1
ATOM 581 O O . LEU A 1 78 ? -22.389 13.598 17.765 1.00 89.31 78 LEU A O 1
ATOM 585 N N . LYS A 1 79 ? -20.533 14.330 16.736 1.00 84.38 79 LYS A N 1
ATOM 586 C CA . LYS A 1 79 ? -21.014 15.710 16.529 1.00 84.38 79 LYS A CA 1
ATOM 587 C C . LYS A 1 79 ? -22.182 15.812 15.544 1.00 84.38 79 LYS A C 1
ATOM 589 O O . LYS A 1 79 ? -22.999 16.708 15.680 1.00 84.38 79 LYS A O 1
ATOM 594 N N . ASN A 1 80 ? -22.260 14.913 14.564 1.00 69.75 80 ASN A N 1
ATOM 595 C CA . ASN A 1 80 ? -23.326 14.905 13.557 1.00 69.75 80 ASN A CA 1
ATOM 596 C C . ASN A 1 80 ? -24.604 14.175 14.012 1.00 69.75 80 ASN A C 1
ATOM 598 O O . ASN A 1 80 ? -25.600 14.212 13.295 1.00 69.75 80 ASN A O 1
ATOM 602 N N . GLY A 1 81 ? -24.562 13.470 15.146 1.00 58.59 81 GLY A N 1
ATOM 603 C CA . GLY A 1 81 ? -25.713 12.786 15.743 1.00 58.59 81 GLY A CA 1
ATOM 604 C C . GLY A 1 81 ? -26.316 13.512 16.952 1.00 58.59 81 GLY A C 1
ATOM 605 O O . GLY A 1 81 ? -27.136 12.908 17.638 1.00 58.59 81 GLY A O 1
ATOM 6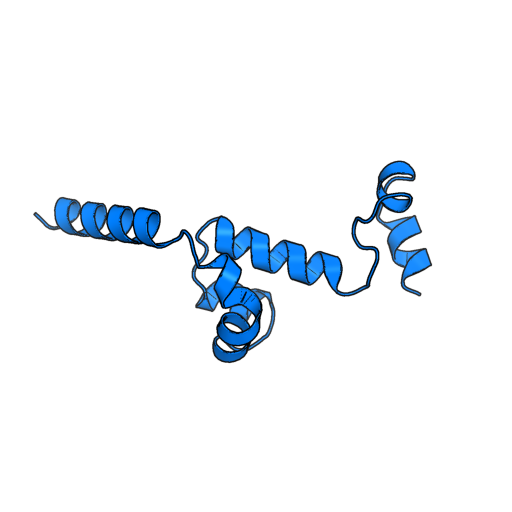06 N N . SER A 1 82 ? -25.874 14.748 17.230 1.00 49.25 82 SER A N 1
ATOM 607 C CA . SER A 1 82 ? -26.361 15.620 18.315 1.00 49.25 82 SER A CA 1
ATOM 608 C C . SER A 1 82 ? -27.260 16.725 17.772 1.00 49.25 82 SER A C 1
ATOM 610 O O . SER A 1 82 ? -26.881 17.302 16.728 1.00 49.25 82 SER A O 1
#

pLDDT: mean 84.79, std 9.47, range [49.25, 95.44]

Secondary structure (DSSP, 8-state):
-HHHHHHHHS-HHHHHSSTT-STTHHHHHHHHHHHHTT--HHHHHHHHTS-HHHHHHHHHHHHTTHHHHHHHHHHHHHHHT-

Nearest PDB structures (foldseek):
  2qib-assembly1_A  TM=6.157E-01  e=3.293E+00  Streptomyces coelicolor A3(2)

Mean predicted aligned error: 8.19 Å